Protein AF-A0A4Q2XKI9-F1 (afdb_monomer_lite)

Structure (mmCIF, N/CA/C/O backbone):
data_AF-A0A4Q2XKI9-F1
#
_entry.id   AF-A0A4Q2XKI9-F1
#
loop_
_atom_site.group_PDB
_atom_site.id
_atom_site.type_symbol
_atom_site.label_atom_id
_atom_site.label_alt_id
_atom_site.label_comp_id
_atom_site.label_asym_id
_atom_site.label_entity_id
_atom_site.label_seq_id
_atom_site.pdbx_PDB_ins_code
_atom_site.Cartn_x
_atom_site.Cartn_y
_atom_site.Cartn_z
_atom_site.occupancy
_atom_site.B_iso_or_equiv
_atom_site.auth_seq_id
_atom_site.auth_comp_id
_atom_site.auth_asym_id
_atom_site.auth_atom_id
_atom_site.pdbx_PDB_model_num
ATOM 1 N N . MET A 1 1 ? 21.259 12.153 -3.943 1.00 40.69 1 MET A N 1
ATOM 2 C CA . MET A 1 1 ? 20.725 11.916 -2.588 1.00 40.69 1 MET A CA 1
ATOM 3 C C . MET A 1 1 ? 19.304 12.440 -2.619 1.00 40.69 1 MET A C 1
ATOM 5 O O . MET A 1 1 ? 19.124 13.635 -2.778 1.00 40.69 1 MET A O 1
ATOM 9 N N . THR A 1 2 ? 18.330 11.544 -2.751 1.00 46.72 2 THR A N 1
ATOM 10 C CA . THR A 1 2 ? 16.963 11.893 -3.159 1.00 46.72 2 THR A CA 1
ATOM 11 C C . THR A 1 2 ? 16.203 12.456 -1.960 1.00 46.72 2 THR A C 1
ATOM 13 O O . THR A 1 2 ? 15.832 11.702 -1.064 1.00 46.72 2 THR A O 1
ATOM 16 N N . ASP A 1 3 ? 16.002 13.774 -1.940 1.00 52.94 3 ASP A N 1
ATOM 17 C CA . ASP A 1 3 ? 15.148 14.469 -0.973 1.00 52.94 3 ASP A CA 1
ATOM 18 C C . ASP A 1 3 ? 13.678 14.187 -1.297 1.00 52.94 3 ASP A C 1
ATOM 20 O O . ASP A 1 3 ? 12.987 14.972 -1.947 1.00 52.94 3 ASP A O 1
ATOM 24 N N . PHE A 1 4 ? 13.190 13.027 -0.865 1.00 52.69 4 PHE A N 1
ATOM 25 C CA . PHE A 1 4 ? 11.756 12.845 -0.706 1.00 52.69 4 PHE A CA 1
ATOM 26 C C . PHE A 1 4 ? 11.344 13.528 0.602 1.00 52.69 4 PHE A C 1
ATOM 28 O O . PHE A 1 4 ? 11.870 13.164 1.659 1.00 52.69 4 PHE A O 1
ATOM 35 N N . PRO A 1 5 ? 10.433 14.516 0.571 1.00 52.47 5 PRO A N 1
ATOM 36 C CA . PRO A 1 5 ? 9.944 15.142 1.789 1.00 52.47 5 PRO A CA 1
ATOM 37 C C . PRO A 1 5 ? 9.321 14.073 2.693 1.00 52.47 5 PRO A C 1
ATOM 39 O O . PRO A 1 5 ? 8.394 13.365 2.302 1.00 52.47 5 PRO A O 1
ATOM 42 N N . LYS A 1 6 ? 9.886 13.939 3.898 1.00 58.31 6 LYS A N 1
ATOM 43 C CA . LYS A 1 6 ? 9.548 12.901 4.883 1.00 58.31 6 LYS A CA 1
ATOM 44 C C . LYS A 1 6 ? 8.177 13.116 5.535 1.00 58.31 6 LYS A C 1
ATOM 46 O O . LYS A 1 6 ? 7.648 12.183 6.129 1.00 58.31 6 LYS A O 1
ATOM 51 N N . ASP A 1 7 ? 7.592 14.302 5.364 1.00 53.44 7 ASP A N 1
ATOM 52 C CA . ASP A 1 7 ? 6.296 14.670 5.924 1.00 53.44 7 ASP A CA 1
ATOM 53 C C . ASP A 1 7 ? 5.386 15.298 4.858 1.00 53.44 7 ASP A C 1
ATOM 55 O O . ASP A 1 7 ? 5.778 16.271 4.202 1.00 53.44 7 ASP A O 1
ATOM 59 N N . PRO A 1 8 ? 4.159 14.780 4.664 1.00 58.06 8 PRO A N 1
ATOM 60 C CA . PRO A 1 8 ? 3.194 15.429 3.798 1.00 58.06 8 PRO A CA 1
ATOM 61 C C . PRO A 1 8 ? 2.750 16.751 4.439 1.00 58.06 8 PRO A C 1
ATOM 63 O O . PRO A 1 8 ? 2.379 16.805 5.611 1.00 58.06 8 PRO A O 1
ATOM 66 N N . A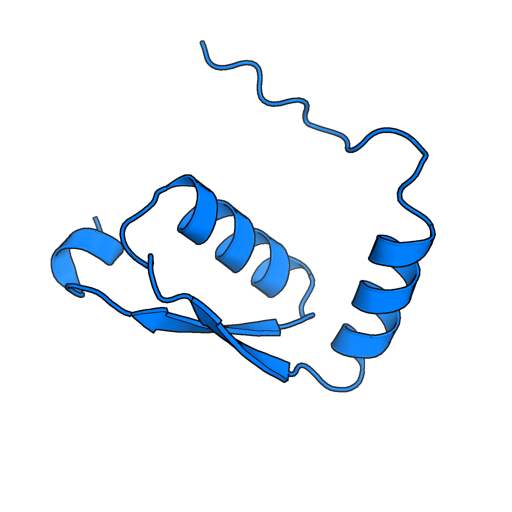LA A 1 9 ? 2.787 17.817 3.638 1.00 56.25 9 ALA A N 1
ATOM 67 C CA . ALA A 1 9 ? 2.290 19.154 3.953 1.00 56.25 9 ALA A CA 1
ATOM 68 C C . ALA A 1 9 ? 0.891 19.141 4.633 1.00 56.25 9 ALA A C 1
ATOM 70 O O . ALA A 1 9 ? 0.101 18.221 4.398 1.00 56.25 9 ALA A O 1
ATOM 71 N N . PRO A 1 10 ? 0.527 20.177 5.421 1.00 53.75 10 PRO A N 1
ATO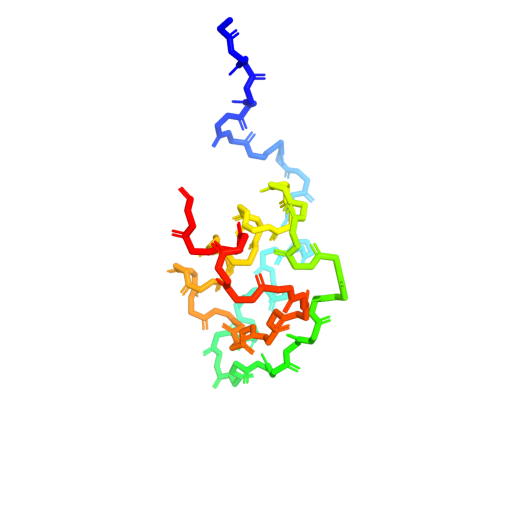M 72 C CA . PRO A 1 10 ? -0.585 20.169 6.391 1.00 53.75 10 PRO A CA 1
ATOM 73 C C . PRO A 1 10 ? -2.012 20.076 5.807 1.00 53.75 10 PRO A C 1
ATOM 75 O O . PRO A 1 10 ? -2.988 20.153 6.547 1.00 53.75 10 PRO A O 1
ATOM 78 N N . ASN A 1 11 ? -2.166 19.838 4.503 1.00 52.72 11 ASN A N 1
ATOM 79 C CA . ASN A 1 11 ? -3.460 19.760 3.815 1.00 52.72 11 ASN A CA 1
ATOM 80 C C . ASN A 1 11 ? -4.076 18.341 3.850 1.00 52.72 11 ASN A C 1
ATOM 82 O O . ASN A 1 11 ? -5.045 18.058 3.148 1.00 52.72 11 ASN A O 1
ATOM 86 N N . GLY A 1 12 ? -3.519 17.428 4.654 1.00 61.78 12 GLY A N 1
ATOM 87 C CA . GLY A 1 12 ? -3.856 15.999 4.690 1.00 61.78 12 GLY A CA 1
ATOM 88 C C . GLY A 1 12 ? -5.200 15.622 5.325 1.00 61.78 12 GLY A C 1
ATOM 89 O O . GLY A 1 12 ? -5.408 14.442 5.598 1.00 61.78 12 GLY A O 1
ATOM 90 N N . THR A 1 13 ? -6.112 16.566 5.579 1.00 75.00 13 THR A N 1
ATOM 91 C CA . THR A 1 13 ? -7.365 16.311 6.316 1.00 75.00 13 THR A CA 1
ATOM 92 C C . THR A 1 13 ? -8.223 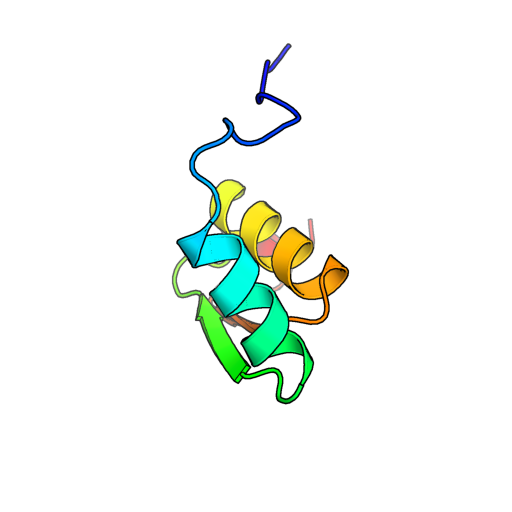15.227 5.660 1.00 75.00 13 THR A C 1
ATOM 94 O O . THR A 1 13 ? -8.656 14.300 6.342 1.00 75.00 13 THR A O 1
ATOM 97 N N . VAL A 1 14 ? -8.411 15.283 4.336 1.00 85.62 14 VAL A N 1
ATOM 98 C CA . VAL A 1 14 ? -9.239 14.302 3.609 1.00 85.62 14 VAL A CA 1
ATOM 99 C C . VAL A 1 14 ? -8.562 12.931 3.569 1.00 85.62 14 VAL A C 1
ATOM 101 O O . VAL A 1 14 ? -9.184 11.920 3.894 1.00 85.62 14 VAL A O 1
ATOM 104 N N . THR A 1 15 ? -7.270 12.884 3.234 1.00 88.75 15 THR A N 1
ATOM 105 C CA . THR A 1 15 ? -6.511 11.627 3.174 1.00 88.75 15 THR A CA 1
ATOM 106 C C . THR A 1 15 ? -6.444 10.956 4.542 1.00 88.75 15 THR A C 1
ATOM 108 O O . THR A 1 15 ? -6.645 9.750 4.637 1.00 88.75 15 THR A O 1
ATOM 111 N N . LYS A 1 16 ? -6.227 11.720 5.619 1.00 88.94 16 LYS A N 1
ATOM 112 C CA . LYS A 1 16 ? -6.192 11.192 6.986 1.00 88.94 16 LYS A CA 1
ATOM 113 C C . LYS A 1 16 ? -7.524 10.546 7.375 1.00 88.94 16 LYS A C 1
ATOM 115 O O . LYS A 1 16 ? -7.525 9.409 7.836 1.00 88.94 16 LYS A O 1
ATOM 120 N N . GLN A 1 17 ? -8.642 11.233 7.132 1.00 92.00 17 GLN A N 1
ATOM 121 C CA . GLN A 1 17 ? -9.980 10.695 7.406 1.00 92.00 17 GLN A CA 1
ATOM 122 C C . GLN A 1 17 ? -10.253 9.413 6.610 1.00 92.00 17 GLN A C 1
ATOM 124 O O . GLN A 1 17 ? -10.776 8.442 7.156 1.00 92.00 17 GLN A O 1
ATOM 129 N N . LEU A 1 18 ? -9.857 9.381 5.335 1.00 92.31 18 LEU A N 1
ATOM 130 C CA . LEU A 1 18 ? -10.002 8.194 4.498 1.00 92.31 18 LEU A CA 1
ATOM 131 C C . LEU A 1 18 ? -9.174 7.016 5.032 1.00 92.31 18 LEU A C 1
ATOM 133 O O . LEU A 1 18 ? -9.685 5.902 5.122 1.00 92.31 18 LEU A O 1
ATOM 137 N N . ILE A 1 19 ? -7.920 7.254 5.426 1.00 93.56 19 ILE A N 1
ATOM 138 C CA . ILE A 1 19 ? -7.060 6.220 6.015 1.00 93.56 19 ILE A CA 1
ATOM 139 C C . ILE A 1 19 ? -7.683 5.666 7.301 1.00 93.56 19 ILE A C 1
ATOM 141 O O . ILE A 1 19 ? -7.757 4.450 7.461 1.00 93.56 19 ILE A O 1
ATOM 145 N N . GLU A 1 20 ? -8.198 6.519 8.188 1.00 93.38 20 GLU A N 1
ATOM 146 C CA . GLU A 1 20 ? -8.874 6.083 9.420 1.00 93.38 20 GLU A CA 1
ATOM 147 C C . GLU A 1 20 ? -10.106 5.203 9.144 1.00 93.38 20 GLU A C 1
ATOM 149 O O . GLU A 1 20 ? -10.330 4.213 9.845 1.00 93.38 20 GLU A O 1
ATOM 154 N N . GLN A 1 21 ? -10.889 5.519 8.108 1.00 93.88 21 GLN A N 1
ATOM 155 C CA . GLN A 1 21 ? -12.026 4.694 7.689 1.00 93.88 21 GLN A CA 1
ATOM 156 C C . GLN A 1 21 ? -11.575 3.351 7.107 1.00 93.88 21 GLN A C 1
ATOM 158 O O . GLN A 1 21 ? -12.121 2.305 7.463 1.00 93.88 21 GLN A O 1
ATOM 163 N N . LEU A 1 22 ? -10.567 3.374 6.234 1.00 95.62 22 LEU A N 1
ATOM 164 C CA . LEU A 1 22 ? -10.037 2.182 5.582 1.00 95.62 22 LEU A CA 1
ATOM 165 C C . LEU A 1 22 ? -9.410 1.209 6.585 1.00 95.62 22 LEU A C 1
ATOM 167 O O . LEU A 1 22 ? -9.631 0.011 6.454 1.00 95.62 22 LEU A O 1
ATOM 171 N N . ARG A 1 23 ? -8.745 1.689 7.645 1.00 94.25 23 ARG A N 1
ATOM 172 C CA . ARG A 1 23 ? -8.198 0.827 8.714 1.00 94.25 23 ARG A CA 1
ATOM 173 C C . ARG A 1 23 ? -9.244 -0.057 9.397 1.00 94.25 23 ARG A C 1
ATOM 175 O O . ARG A 1 23 ? -8.928 -1.165 9.811 1.00 94.25 23 ARG A O 1
ATOM 182 N N . ARG A 1 24 ? -10.497 0.402 9.512 1.00 95.31 24 ARG A N 1
ATOM 183 C CA . ARG A 1 24 ? -11.584 -0.393 10.123 1.00 95.31 24 ARG A CA 1
ATOM 184 C C . ARG A 1 24 ? -12.025 -1.556 9.241 1.00 95.31 24 ARG A C 1
ATOM 186 O O . ARG A 1 24 ? -12.485 -2.572 9.748 1.00 95.31 24 ARG A O 1
ATOM 193 N N . HIS A 1 25 ? -11.931 -1.387 7.926 1.00 95.31 25 HIS A N 1
ATOM 194 C CA . HIS A 1 25 ? -12.251 -2.425 6.958 1.00 95.31 25 HIS A CA 1
ATOM 195 C C . HIS A 1 25 ? -11.311 -2.303 5.753 1.00 95.31 25 HIS A C 1
ATOM 197 O O . HIS A 1 25 ? -11.724 -1.763 4.712 1.00 95.31 25 HIS A O 1
ATOM 203 N N . PRO A 1 26 ? -10.078 -2.835 5.859 1.00 96.50 26 PRO A N 1
ATOM 204 C CA . PRO A 1 26 ? -9.075 -2.689 4.816 1.00 96.50 26 PRO A CA 1
ATOM 205 C C . PRO A 1 26 ? -9.605 -3.196 3.481 1.00 96.50 26 PRO A C 1
ATOM 207 O O . PRO A 1 26 ? -10.199 -4.277 3.386 1.00 96.50 26 PRO A O 1
ATOM 210 N N . LYS A 1 27 ? -9.464 -2.380 2.439 1.00 96.12 27 LYS A N 1
ATOM 211 C CA . LYS A 1 27 ? -9.939 -2.730 1.098 1.00 96.12 27 LYS A CA 1
ATOM 212 C C . LYS A 1 27 ? -8.816 -3.373 0.304 1.00 96.12 27 LYS A C 1
ATOM 214 O O . LYS A 1 27 ? -7.644 -3.053 0.489 1.00 96.12 27 LYS A O 1
ATOM 219 N N . ARG A 1 28 ? -9.186 -4.290 -0.588 1.00 97.62 28 ARG A N 1
ATOM 220 C CA . ARG A 1 28 ? -8.252 -4.887 -1.541 1.00 97.62 28 ARG A CA 1
ATOM 221 C C . ARG A 1 28 ? -8.146 -3.967 -2.746 1.00 97.62 28 ARG A C 1
ATOM 223 O O . ARG A 1 28 ? -9.159 -3.696 -3.382 1.00 97.62 28 ARG A O 1
ATOM 230 N N . VAL A 1 29 ? -6.944 -3.478 -3.029 1.00 97.38 29 VAL A N 1
ATOM 231 C CA . VAL A 1 29 ? -6.688 -2.530 -4.123 1.00 97.38 29 VAL A CA 1
ATOM 232 C C . VAL A 1 29 ? -5.663 -3.138 -5.062 1.00 97.38 29 VAL A C 1
ATOM 234 O O . VAL A 1 29 ? -4.614 -3.599 -4.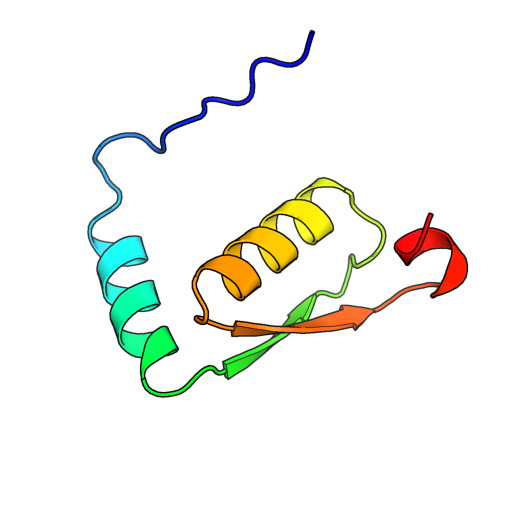616 1.00 97.38 29 VAL A O 1
ATOM 237 N N . VAL A 1 30 ? -5.977 -3.153 -6.355 1.00 98.38 30 VAL A N 1
ATOM 238 C CA . VAL A 1 30 ? -5.064 -3.633 -7.394 1.00 98.38 30 VAL A CA 1
ATOM 239 C C . VAL A 1 30 ? -4.197 -2.469 -7.862 1.00 98.38 30 VAL A C 1
ATOM 241 O O . VAL A 1 30 ? -4.717 -1.462 -8.332 1.00 98.38 30 VAL A O 1
ATOM 244 N N . PHE A 1 31 ? -2.882 -2.624 -7.751 1.00 98.19 31 PHE A N 1
ATOM 245 C CA . PHE A 1 31 ? -1.897 -1.719 -8.329 1.00 98.19 31 PHE A CA 1
ATOM 246 C C . PHE A 1 31 ? -1.380 -2.343 -9.624 1.00 98.19 31 PHE A C 1
ATOM 248 O O . PHE A 1 31 ? -0.685 -3.360 -9.597 1.00 98.19 31 PHE A O 1
ATOM 255 N N . THR A 1 32 ? -1.769 -1.760 -10.757 1.00 97.62 32 THR A N 1
ATOM 256 C CA . THR A 1 32 ? -1.459 -2.294 -12.093 1.00 97.62 32 THR A CA 1
ATOM 257 C C . THR A 1 32 ? 0.015 -2.139 -12.460 1.00 97.62 32 THR A C 1
ATOM 259 O O . THR A 1 32 ? 0.570 -3.010 -13.116 1.00 97.62 32 THR A O 1
ATOM 262 N N . GLU A 1 33 ? 0.653 -1.075 -11.972 1.00 97.50 33 GLU A N 1
ATOM 263 C CA . GLU A 1 33 ? 2.068 -0.751 -12.181 1.00 97.50 33 GLU A CA 1
ATOM 264 C C . GLU A 1 33 ? 2.938 -1.305 -11.038 1.00 97.50 33 GLU A C 1
ATOM 266 O O . GLU A 1 33 ? 3.693 -0.574 -10.399 1.00 97.50 33 GLU A O 1
ATOM 271 N N . GLY A 1 34 ? 2.798 -2.594 -10.717 1.00 97.00 34 GLY A N 1
ATOM 272 C CA . GLY A 1 34 ? 3.462 -3.203 -9.558 1.00 97.00 34 GLY A CA 1
ATOM 273 C C . GLY A 1 34 ? 4.991 -3.237 -9.641 1.00 97.00 34 GLY A C 1
ATOM 274 O O . GLY A 1 34 ? 5.628 -3.508 -8.634 1.00 97.00 34 GLY A O 1
ATOM 275 N N . GLU A 1 35 ? 5.583 -2.943 -10.799 1.00 97.00 35 GLU A N 1
ATOM 276 C CA . GLU A 1 35 ? 7.037 -2.838 -10.989 1.00 97.00 35 GLU A CA 1
ATOM 277 C C . GLU A 1 35 ? 7.571 -1.397 -10.846 1.00 97.00 35 GLU A C 1
ATOM 279 O O . GLU A 1 35 ? 8.785 -1.193 -10.845 1.00 97.00 35 GLU A O 1
ATOM 284 N N . ASP A 1 36 ? 6.701 -0.385 -10.723 1.00 97.56 36 ASP A N 1
ATOM 285 C CA . ASP A 1 36 ? 7.123 1.001 -10.489 1.00 97.56 36 ASP A CA 1
ATOM 286 C C . ASP A 1 36 ? 7.472 1.209 -9.006 1.00 97.56 36 ASP A C 1
ATOM 288 O O . ASP A 1 36 ? 6.663 0.969 -8.106 1.00 97.56 36 ASP A O 1
ATOM 292 N N . LEU A 1 37 ? 8.681 1.714 -8.741 1.00 96.06 37 LEU A N 1
ATOM 293 C CA . LEU A 1 37 ? 9.186 1.927 -7.382 1.00 96.06 37 LEU A CA 1
ATOM 294 C C . LEU A 1 37 ? 8.280 2.838 -6.538 1.00 96.06 37 LEU A C 1
ATOM 296 O O . LEU A 1 37 ? 8.113 2.600 -5.344 1.00 96.06 37 LEU A O 1
ATOM 300 N N . ARG A 1 38 ? 7.667 3.868 -7.131 1.00 96.56 38 ARG A N 1
ATOM 301 C CA . ARG A 1 38 ? 6.784 4.800 -6.408 1.00 96.56 38 ARG A CA 1
ATOM 302 C C . ARG A 1 38 ? 5.490 4.105 -6.001 1.00 96.56 38 ARG A C 1
ATOM 304 O O . ARG A 1 38 ? 4.968 4.356 -4.917 1.00 96.56 38 ARG A O 1
ATOM 311 N N . VAL A 1 39 ? 4.988 3.217 -6.857 1.00 97.31 39 VAL A N 1
ATOM 312 C CA . VAL A 1 39 ? 3.796 2.408 -6.586 1.00 97.31 39 VAL A CA 1
ATOM 313 C C . VAL A 1 39 ? 4.080 1.393 -5.487 1.00 97.31 39 VAL A C 1
ATOM 315 O O . VAL A 1 39 ? 3.290 1.279 -4.551 1.00 97.31 39 VAL A O 1
ATOM 318 N N . LEU A 1 40 ? 5.239 0.733 -5.537 1.00 96.56 40 LEU A N 1
ATOM 319 C CA . LEU A 1 40 ? 5.702 -0.168 -4.482 1.00 96.56 40 LEU A CA 1
ATOM 320 C C . LEU A 1 40 ? 5.843 0.543 -3.133 1.00 96.56 40 LEU A C 1
ATOM 322 O O . LEU A 1 40 ? 5.338 0.051 -2.126 1.00 96.56 40 LEU A O 1
ATOM 326 N N . GLN A 1 41 ? 6.457 1.727 -3.114 1.00 96.81 41 GLN A N 1
ATOM 327 C CA . GLN A 1 41 ? 6.594 2.544 -1.906 1.00 96.81 41 GLN A CA 1
ATOM 328 C C . GLN A 1 41 ? 5.232 2.970 -1.342 1.00 96.81 41 GLN A C 1
ATOM 330 O O . GLN A 1 41 ? 5.004 2.873 -0.135 1.00 96.81 41 GLN A O 1
ATOM 335 N N . ALA A 1 42 ? 4.303 3.399 -2.199 1.00 95.94 42 AL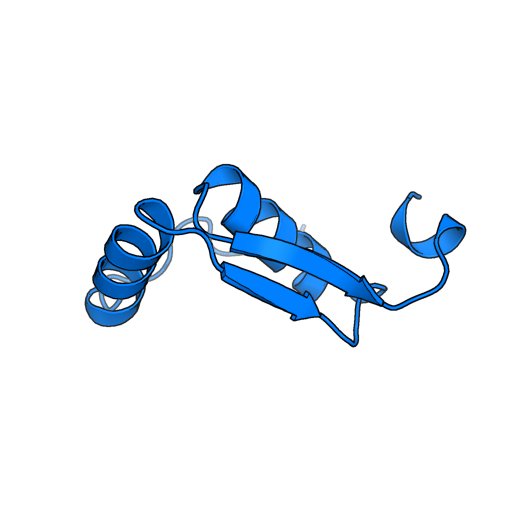A A N 1
ATOM 336 C CA . ALA A 1 42 ? 2.955 3.766 -1.777 1.00 95.94 42 ALA A CA 1
ATOM 337 C C . ALA A 1 42 ? 2.181 2.560 -1.220 1.00 95.94 42 ALA A C 1
ATOM 339 O O . ALA A 1 42 ? 1.560 2.663 -0.162 1.00 95.94 42 ALA A O 1
ATOM 340 N N . ALA A 1 43 ? 2.247 1.406 -1.891 1.00 97.06 43 ALA A N 1
ATOM 341 C CA . ALA A 1 43 ? 1.615 0.173 -1.435 1.00 97.06 43 ALA A CA 1
ATOM 342 C C . ALA A 1 43 ? 2.188 -0.285 -0.085 1.00 97.06 43 ALA A C 1
ATOM 344 O O . ALA A 1 43 ? 1.416 -0.581 0.826 1.00 97.06 43 ALA A O 1
ATOM 345 N N . ALA A 1 44 ? 3.516 -0.267 0.076 1.00 96.31 44 ALA A N 1
ATOM 346 C CA . ALA A 1 44 ? 4.180 -0.580 1.339 1.00 96.31 44 ALA A CA 1
ATOM 347 C C . ALA A 1 44 ? 3.717 0.358 2.461 1.00 96.31 44 ALA A C 1
ATOM 349 O O . ALA A 1 44 ? 3.317 -0.105 3.529 1.00 96.31 44 ALA A O 1
ATOM 350 N N . ARG A 1 45 ? 3.651 1.669 2.195 1.00 95.94 45 ARG A N 1
ATOM 351 C CA . ARG A 1 45 ? 3.172 2.647 3.176 1.00 95.94 45 ARG A CA 1
ATOM 352 C C . ARG A 1 45 ? 1.720 2.403 3.587 1.00 95.94 45 ARG A C 1
ATOM 354 O O . ARG A 1 45 ? 1.378 2.549 4.755 1.00 95.94 45 ARG A O 1
ATOM 361 N N . LEU A 1 46 ? 0.849 2.032 2.651 1.00 95.81 46 LEU A N 1
ATOM 362 C CA . LEU A 1 46 ? -0.553 1.729 2.956 1.00 95.81 46 LEU A CA 1
ATOM 363 C C . LEU A 1 46 ? -0.721 0.423 3.748 1.00 95.81 46 LEU A C 1
ATOM 365 O O . LEU A 1 46 ? -1.669 0.318 4.529 1.00 95.81 46 LEU A O 1
ATOM 369 N N . VAL A 1 47 ? 0.198 -0.536 3.578 1.00 96.56 47 VAL A N 1
ATOM 370 C CA . VAL A 1 47 ? 0.281 -1.753 4.401 1.00 96.56 47 VAL A CA 1
ATOM 371 C C . VAL A 1 47 ? 0.749 -1.426 5.816 1.00 96.56 47 VAL A C 1
ATOM 373 O O . VAL A 1 47 ? 0.117 -1.881 6.763 1.00 96.56 47 VAL A O 1
ATOM 376 N N . GLU A 1 48 ? 1.787 -0.598 5.982 1.00 96.25 48 GLU A N 1
ATOM 377 C CA . GLU A 1 48 ? 2.252 -0.130 7.303 1.00 96.25 48 GLU A CA 1
ATOM 378 C C . GLU A 1 48 ? 1.150 0.588 8.090 1.00 96.25 48 GLU A C 1
ATOM 380 O O . GLU A 1 48 ? 1.084 0.503 9.313 1.00 96.25 48 GLU A O 1
ATOM 385 N N . LEU A 1 49 ? 0.280 1.308 7.380 1.00 94.94 49 LEU A N 1
ATOM 386 C CA . LEU A 1 49 ? -0.871 1.993 7.961 1.00 94.94 49 LEU A CA 1
ATOM 387 C C . LEU A 1 49 ? -2.064 1.061 8.219 1.00 94.94 49 LEU A C 1
ATOM 389 O O . LEU A 1 49 ? -3.082 1.543 8.710 1.00 94.94 49 LEU A O 1
ATOM 393 N N . GLU A 1 50 ? -1.974 -0.226 7.868 1.00 95.62 50 GLU A N 1
ATOM 394 C CA . GLU A 1 50 ? -3.057 -1.220 7.948 1.00 95.62 50 GLU A CA 1
ATOM 395 C C . GLU A 1 50 ? -4.331 -0.789 7.199 1.00 95.62 50 GLU A C 1
ATOM 397 O O . GLU A 1 50 ? -5.440 -1.207 7.524 1.00 95.62 50 GLU A O 1
ATOM 402 N N . ALA A 1 51 ? -4.202 0.092 6.206 1.00 96.44 51 ALA A N 1
ATOM 403 C CA . ALA A 1 51 ? -5.346 0.696 5.529 1.00 96.44 51 ALA A CA 1
ATOM 404 C C . ALA A 1 51 ? -5.810 -0.134 4.323 1.00 96.44 51 ALA A C 1
ATOM 406 O O . ALA A 1 51 ? -6.985 -0.119 3.952 1.00 96.44 51 ALA A O 1
ATOM 407 N N . VAL A 1 52 ? -4.891 -0.848 3.673 1.00 97.00 52 VAL A N 1
ATOM 408 C CA . VAL A 1 52 ? -5.139 -1.528 2.396 1.00 97.00 52 VAL A CA 1
ATOM 409 C C . VAL A 1 52 ? -4.479 -2.901 2.390 1.00 97.00 52 VAL A C 1
ATOM 411 O O . VAL A 1 52 ? -3.383 -3.078 2.912 1.00 97.00 52 VAL A O 1
ATOM 414 N N . ALA A 1 53 ? -5.133 -3.860 1.736 1.00 97.25 53 ALA A N 1
ATOM 415 C CA . ALA A 1 53 ? -4.551 -5.140 1.348 1.00 97.25 53 ALA A CA 1
ATOM 416 C C . ALA A 1 53 ? -4.188 -5.091 -0.154 1.00 97.25 53 ALA A C 1
ATOM 418 O O . ALA A 1 53 ? -5.046 -5.380 -0.997 1.00 97.25 53 ALA A O 1
ATOM 419 N N . PRO A 1 54 ? -2.972 -4.653 -0.528 1.00 97.50 54 PRO A N 1
ATOM 420 C CA . PRO A 1 54 ? -2.619 -4.420 -1.924 1.00 97.50 54 PRO A CA 1
ATOM 421 C C . PRO A 1 54 ? -2.472 -5.730 -2.706 1.00 97.50 54 PRO A C 1
ATOM 423 O O . PRO A 1 54 ? -2.014 -6.746 -2.186 1.00 97.50 54 PRO A O 1
ATOM 426 N N . ILE A 1 55 ? -2.821 -5.682 -3.988 1.00 98.19 55 ILE A N 1
ATOM 427 C CA . ILE A 1 55 ? -2.541 -6.719 -4.982 1.00 98.19 55 ILE A CA 1
ATOM 428 C C . ILE A 1 55 ? -1.673 -6.063 -6.051 1.00 98.19 55 ILE A C 1
ATOM 430 O O . ILE A 1 55 ? -2.135 -5.163 -6.747 1.00 98.19 55 ILE A O 1
ATOM 434 N N . LEU A 1 56 ? -0.419 -6.489 -6.167 1.00 98.06 56 LEU A N 1
ATOM 435 C CA . LEU A 1 56 ? 0.516 -5.962 -7.160 1.00 98.06 56 LEU A CA 1
ATOM 436 C C . LEU A 1 56 ? 0.440 -6.808 -8.433 1.00 98.06 56 LEU A C 1
ATOM 438 O O . LEU A 1 56 ? 0.536 -8.035 -8.358 1.00 98.06 56 LEU A O 1
ATOM 442 N N . LEU A 1 57 ? 0.277 -6.164 -9.588 1.00 98.12 57 LEU A N 1
ATOM 443 C CA . LEU A 1 57 ? 0.392 -6.818 -10.891 1.00 98.12 57 LEU A CA 1
ATOM 444 C C . LEU A 1 57 ? 1.779 -6.569 -11.484 1.00 98.12 57 LEU A C 1
ATOM 446 O O . LEU A 1 57 ? 2.283 -5.452 -11.446 1.00 98.12 57 LEU A O 1
ATOM 450 N N . GLY A 1 58 ? 2.384 -7.617 -12.039 1.00 96.75 58 GLY A N 1
ATOM 451 C CA . GLY A 1 58 ? 3.693 -7.559 -12.686 1.00 96.75 58 GLY A CA 1
ATOM 452 C C . GLY A 1 58 ? 4.473 -8.860 -12.527 1.00 96.75 58 GLY A C 1
ATOM 453 O O . GLY A 1 58 ? 3.971 -9.854 -11.991 1.00 96.75 58 GLY A O 1
ATOM 454 N N . ASN A 1 59 ? 5.711 -8.867 -13.008 1.00 97.50 59 ASN A N 1
ATOM 455 C CA . ASN A 1 59 ? 6.618 -9.990 -12.860 1.00 97.50 59 ASN A CA 1
ATOM 456 C C . ASN A 1 59 ? 7.084 -10.106 -11.401 1.00 97.50 59 ASN A C 1
ATOM 458 O O . ASN A 1 59 ? 7.743 -9.218 -10.862 1.00 97.50 59 ASN A O 1
ATOM 462 N N . ARG A 1 60 ? 6.784 -11.245 -10.770 1.00 96.44 60 ARG A N 1
ATOM 463 C CA . ARG A 1 60 ? 7.081 -11.496 -9.354 1.00 96.44 60 ARG A CA 1
ATOM 464 C C . ARG A 1 60 ? 8.563 -11.342 -8.996 1.00 96.44 60 ARG A C 1
ATOM 466 O O . ARG A 1 60 ? 8.856 -10.839 -7.917 1.00 96.44 60 ARG A O 1
ATOM 473 N N . GLU A 1 61 ? 9.473 -11.752 -9.876 1.00 96.44 61 GLU A N 1
ATOM 474 C CA . GLU A 1 61 ? 10.916 -11.648 -9.629 1.00 96.44 61 GLU A CA 1
ATOM 475 C C . GLU A 1 61 ? 11.374 -10.189 -9.673 1.00 96.44 61 GLU A C 1
ATOM 477 O O . GLU A 1 61 ? 12.143 -9.757 -8.821 1.00 96.44 61 GLU A O 1
ATOM 482 N N . ARG A 1 62 ? 10.839 -9.392 -10.608 1.00 95.56 62 ARG A N 1
ATOM 483 C CA . ARG A 1 62 ? 11.140 -7.952 -10.685 1.00 95.56 62 ARG A CA 1
ATOM 484 C C . ARG A 1 62 ? 10.602 -7.173 -9.490 1.00 95.56 62 ARG A C 1
ATOM 486 O O . ARG A 1 62 ? 11.233 -6.213 -9.080 1.00 95.56 62 ARG A O 1
ATOM 493 N N . ILE A 1 63 ? 9.459 -7.590 -8.949 1.00 95.81 63 ILE A N 1
ATOM 494 C CA . ILE A 1 63 ? 8.825 -6.960 -7.783 1.00 95.81 63 ILE A CA 1
ATOM 495 C C . ILE A 1 63 ? 9.569 -7.286 -6.478 1.00 95.81 63 ILE A C 1
ATOM 497 O O . ILE A 1 63 ? 9.519 -6.506 -5.531 1.00 95.81 63 ILE A O 1
ATOM 501 N N . ARG A 1 64 ? 10.206 -8.460 -6.390 1.00 92.00 64 ARG A N 1
ATOM 502 C CA . ARG A 1 64 ? 10.836 -8.947 -5.153 1.00 92.00 64 ARG A CA 1
ATOM 503 C C . ARG A 1 64 ? 12.273 -8.449 -4.948 1.00 92.00 64 ARG A C 1
ATOM 505 O O . ARG A 1 64 ? 12.720 -8.439 -3.802 1.00 92.00 64 ARG A O 1
ATOM 512 N N . ASN A 1 65 ? 12.973 -8.124 -6.033 1.00 71.94 65 ASN A N 1
ATOM 513 C CA . ASN A 1 65 ? 14.362 -7.64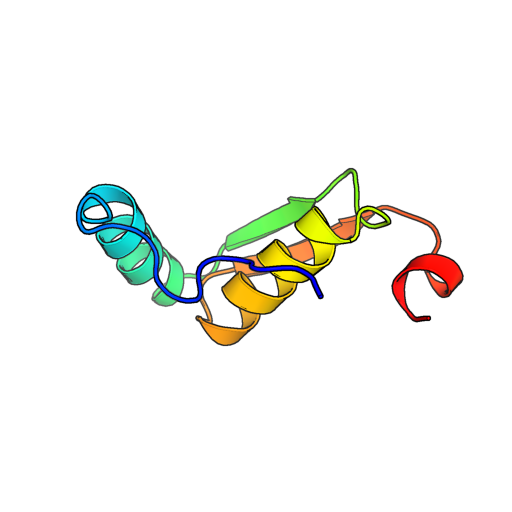6 -6.029 1.00 71.94 65 ASN A CA 1
ATOM 514 C C . ASN A 1 65 ? 14.478 -6.193 -5.566 1.00 71.94 65 ASN A C 1
ATOM 516 O O . ASN A 1 65 ? 15.506 -5.889 -4.922 1.00 71.94 65 ASN A O 1
#

Radius of gyration: 13.31 Å; chains: 1; bounding box: 33×32×23 Å

Foldseek 3Di:
DDPDPPDDDPPCPVVVVLQVVLLVPAEEEEDAPLLDPVSLVVQVVSVVSSRYDYDYDDDPVSNVD

Sequence (65 aa):
MTDFPKDPAPNGTVTKQLIEQLRRHPKRVVFTEGEDLRVLQAAARLVELEAVAPILLGNRERIRN

Secondary structure (DSSP, 8-state):
-----SS--TTTHHHHHHHHHHHHSPEEEEES-TT-HHHHHHHHHHHHTT-EEEEE-S-HHHHH-

pLDDT: mean 87.19, std 16.87, range [40.69, 98.38]